Protein AF-A0A453ISZ8-F1 (afdb_monomer)

Structure (mmCIF, N/CA/C/O backbone):
data_AF-A0A453ISZ8-F1
#
_entry.id   AF-A0A453ISZ8-F1
#
loop_
_atom_site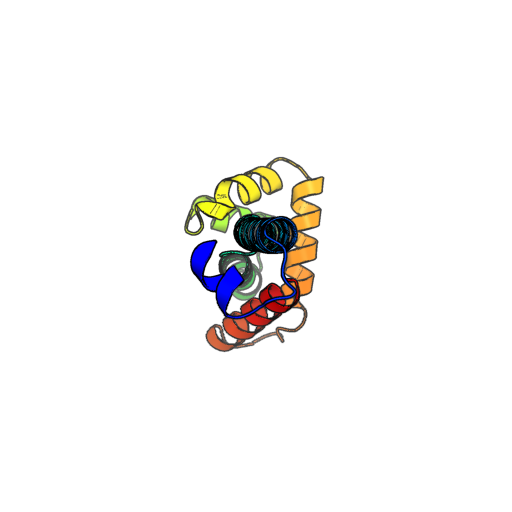.group_PDB
_atom_site.id
_atom_site.type_symbol
_atom_site.label_atom_id
_atom_site.label_alt_id
_atom_site.label_comp_id
_atom_site.label_asym_id
_atom_site.label_entity_id
_atom_site.label_seq_id
_atom_site.pdbx_PDB_ins_code
_atom_site.Cartn_x
_atom_site.Cartn_y
_atom_site.Cartn_z
_atom_site.occupancy
_atom_site.B_iso_or_equiv
_atom_site.auth_seq_id
_atom_site.auth_comp_id
_atom_site.auth_asym_id
_atom_site.auth_atom_id
_atom_site.pdbx_PDB_model_num
ATOM 1 N N . ALA A 1 1 ? 15.563 -14.434 -30.014 1.00 52.31 1 ALA A N 1
ATOM 2 C CA . ALA A 1 1 ? 14.879 -13.132 -30.182 1.00 52.31 1 ALA A CA 1
ATOM 3 C C . ALA A 1 1 ? 15.297 -12.406 -31.469 1.00 52.31 1 ALA A C 1
ATOM 5 O O . ALA A 1 1 ? 14.434 -12.155 -32.295 1.00 52.31 1 ALA A O 1
ATOM 6 N N . ILE A 1 2 ? 16.594 -12.145 -31.699 1.00 52.44 2 ILE A N 1
ATOM 7 C CA . ILE A 1 2 ? 17.098 -11.321 -32.827 1.00 52.44 2 ILE A CA 1
ATOM 8 C C . ILE A 1 2 ? 16.674 -11.840 -34.220 1.00 52.44 2 ILE A C 1
ATOM 10 O O . ILE A 1 2 ? 16.312 -11.054 -35.087 1.00 52.44 2 ILE A O 1
ATOM 14 N N . LYS A 1 3 ? 16.648 -13.164 -34.417 1.00 52.56 3 LYS A N 1
ATOM 15 C CA . LYS A 1 3 ? 16.380 -13.795 -35.723 1.00 52.56 3 LYS A CA 1
ATOM 16 C C . LYS A 1 3 ? 14.928 -13.665 -36.221 1.00 52.56 3 LYS A C 1
ATOM 18 O O . LYS A 1 3 ? 14.707 -13.747 -37.418 1.00 52.56 3 LYS A O 1
ATOM 23 N N . LEU A 1 4 ? 13.953 -13.473 -35.322 1.00 53.03 4 LEU A N 1
ATOM 24 C CA . LEU A 1 4 ? 12.538 -13.308 -35.697 1.00 53.03 4 LEU A CA 1
ATOM 25 C C . LEU A 1 4 ? 12.234 -11.871 -36.131 1.00 53.03 4 LEU A C 1
ATOM 27 O O . LEU A 1 4 ? 11.500 -11.668 -37.089 1.00 53.03 4 LEU A O 1
ATOM 31 N N . ALA A 1 5 ? 12.838 -10.879 -35.467 1.00 52.41 5 ALA A N 1
ATOM 32 C CA . ALA A 1 5 ? 12.627 -9.468 -35.786 1.00 52.41 5 ALA A CA 1
ATOM 33 C C . ALA A 1 5 ? 13.160 -9.093 -37.182 1.00 52.41 5 ALA A C 1
ATOM 35 O O . ALA A 1 5 ? 12.533 -8.301 -37.880 1.00 52.41 5 ALA A O 1
ATOM 36 N N . SER A 1 6 ? 14.270 -9.704 -37.619 1.00 52.06 6 SER A N 1
ATOM 37 C CA . SER A 1 6 ? 14.890 -9.408 -38.918 1.00 52.06 6 SER A CA 1
ATOM 38 C C . SER A 1 6 ? 14.106 -9.931 -40.126 1.00 52.06 6 SER A C 1
ATOM 40 O O . SER A 1 6 ? 14.295 -9.427 -41.228 1.00 52.06 6 SER A O 1
ATOM 42 N N . THR A 1 7 ? 13.252 -10.947 -39.953 1.00 57.94 7 THR A N 1
ATOM 43 C CA . THR A 1 7 ? 12.484 -11.554 -41.057 1.00 57.94 7 THR A CA 1
ATOM 44 C C . THR A 1 7 ? 11.099 -10.940 -41.247 1.00 57.94 7 THR A C 1
ATOM 46 O O . THR A 1 7 ? 10.598 -10.935 -42.365 1.00 57.94 7 THR A O 1
ATOM 49 N N . THR A 1 8 ? 10.475 -10.415 -40.188 1.00 60.06 8 THR A N 1
ATOM 50 C CA . THR A 1 8 ? 9.112 -9.847 -40.242 1.00 60.06 8 THR A CA 1
ATOM 51 C C . THR A 1 8 ? 9.076 -8.322 -40.267 1.00 60.06 8 THR A C 1
ATOM 53 O O . THR A 1 8 ? 8.113 -7.755 -40.775 1.00 60.06 8 THR A O 1
ATOM 56 N N . PHE A 1 9 ? 10.117 -7.641 -39.781 1.00 62.09 9 PHE A N 1
ATOM 57 C CA . PHE A 1 9 ? 10.167 -6.180 -39.730 1.00 62.09 9 PHE A CA 1
ATOM 58 C C . PHE A 1 9 ? 11.442 -5.660 -40.395 1.00 62.09 9 PHE A C 1
ATOM 60 O O . PHE A 1 9 ? 12.396 -5.271 -39.729 1.00 62.09 9 PHE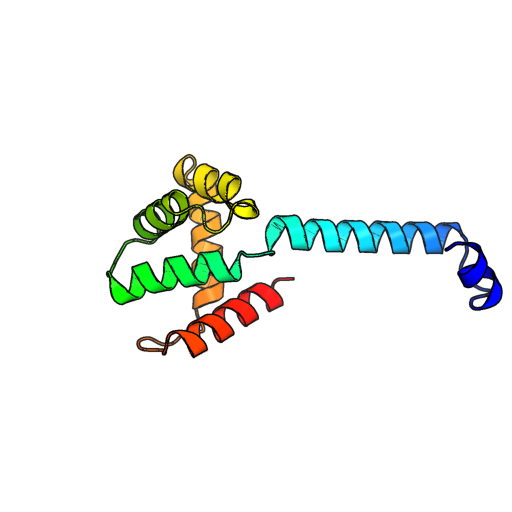 A O 1
ATOM 67 N N . GLN A 1 10 ? 11.441 -5.596 -41.730 1.00 65.12 10 GLN A N 1
ATOM 68 C CA . GLN A 1 10 ? 12.593 -5.159 -42.540 1.00 65.12 10 GLN A CA 1
ATOM 69 C C . GLN A 1 10 ? 13.118 -3.744 -42.203 1.00 65.12 10 GLN A C 1
ATOM 71 O O . GLN A 1 10 ? 14.220 -3.392 -42.611 1.00 65.12 10 GLN A O 1
ATOM 76 N N . LYS A 1 11 ? 12.356 -2.933 -41.451 1.00 71.56 11 LYS A N 1
ATOM 77 C CA . LYS A 1 11 ? 12.744 -1.583 -40.999 1.00 71.56 11 LYS A CA 1
ATOM 78 C C . LYS A 1 11 ? 13.235 -1.507 -39.547 1.00 71.56 11 LYS A C 1
ATOM 80 O O . LYS A 1 11 ? 13.692 -0.445 -39.136 1.00 71.56 11 LYS A O 1
ATOM 85 N N . ILE A 1 12 ? 13.134 -2.579 -38.755 1.00 75.62 12 ILE A N 1
ATOM 86 C CA . ILE A 1 12 ? 13.594 -2.566 -37.359 1.00 75.62 12 ILE A CA 1
ATOM 87 C C . ILE A 1 12 ? 15.052 -3.011 -37.326 1.00 75.62 12 ILE A C 1
ATOM 89 O O . ILE A 1 12 ? 15.379 -4.172 -37.566 1.00 75.62 12 ILE A O 1
ATOM 93 N N . THR A 1 13 ? 15.941 -2.074 -37.010 1.00 82.94 13 THR A N 1
ATOM 94 C CA . THR A 1 13 ? 17.354 -2.382 -36.796 1.00 82.94 13 THR A CA 1
ATOM 95 C C . THR A 1 13 ? 17.537 -3.191 -35.511 1.00 82.94 13 THR A C 1
ATOM 97 O O . THR A 1 13 ? 16.752 -3.092 -34.564 1.00 82.94 13 THR A O 1
ATOM 100 N N . ALA A 1 14 ? 18.622 -3.965 -35.432 1.00 82.62 14 ALA A N 1
ATOM 101 C CA . ALA A 1 14 ? 18.977 -4.681 -34.206 1.00 82.62 14 ALA A CA 1
ATOM 102 C C . ALA A 1 14 ? 19.139 -3.732 -33.000 1.00 82.62 14 ALA A C 1
ATOM 104 O O . ALA A 1 14 ? 18.771 -4.092 -31.884 1.00 82.62 14 ALA A O 1
ATOM 105 N N . SER A 1 15 ? 19.632 -2.507 -33.229 1.00 86.38 15 SER A N 1
ATOM 106 C CA . SER A 1 15 ? 19.722 -1.467 -32.200 1.00 86.38 15 SER A CA 1
ATOM 107 C C . SER A 1 15 ? 18.345 -1.023 -31.707 1.00 86.38 15 SER A C 1
ATOM 109 O O . SER A 1 15 ? 18.129 -0.959 -30.501 1.00 86.38 15 S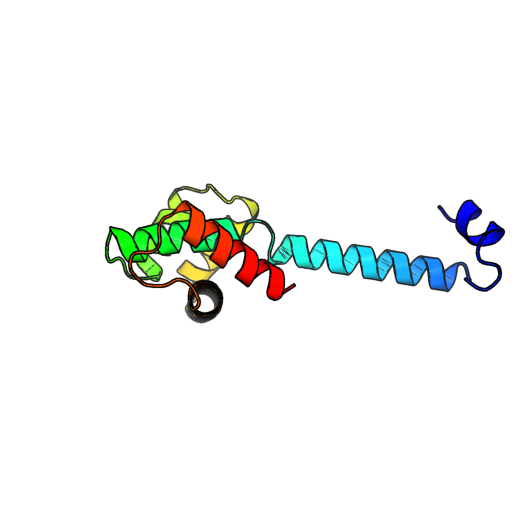ER A O 1
ATOM 111 N N . LEU A 1 16 ? 17.390 -0.787 -32.610 1.00 86.81 16 LEU A N 1
ATOM 112 C CA . LEU A 1 16 ? 16.032 -0.393 -32.239 1.00 86.81 16 LEU A CA 1
ATOM 113 C C . LEU A 1 16 ? 15.325 -1.505 -31.449 1.00 86.81 16 LEU A C 1
ATOM 115 O O . LEU A 1 16 ? 14.689 -1.235 -30.433 1.00 86.81 16 LEU A O 1
ATOM 119 N N . ALA A 1 17 ? 15.508 -2.764 -31.859 1.00 86.81 17 ALA A N 1
ATOM 120 C CA . ALA A 1 17 ? 15.004 -3.916 -31.113 1.00 86.81 17 ALA A CA 1
ATOM 121 C C . ALA A 1 17 ? 15.629 -4.025 -29.707 1.00 86.81 17 ALA A C 1
ATOM 123 O O . ALA A 1 17 ? 14.933 -4.354 -28.746 1.00 86.81 17 ALA A O 1
ATOM 124 N N . TYR A 1 18 ? 16.928 -3.734 -29.572 1.00 88.38 18 TYR A N 1
ATOM 125 C CA . TYR A 1 18 ? 17.620 -3.720 -28.282 1.00 88.38 18 TYR A CA 1
ATOM 126 C C . TYR A 1 18 ? 17.079 -2.630 -27.348 1.00 88.38 18 TYR A C 1
ATOM 128 O O . TYR A 1 18 ? 16.759 -2.929 -26.197 1.00 88.38 18 TYR A O 1
ATOM 136 N N . TYR A 1 19 ? 16.933 -1.393 -27.836 1.00 90.69 19 TYR A N 1
ATOM 137 C CA . TYR A 1 19 ? 16.405 -0.291 -27.027 1.00 90.69 19 TYR A CA 1
ATOM 138 C C . TYR A 1 19 ? 14.964 -0.545 -26.591 1.00 90.69 19 TYR A C 1
ATOM 140 O O . TYR A 1 19 ? 14.681 -0.446 -25.400 1.00 90.69 19 TYR A O 1
ATOM 148 N N . GLY A 1 20 ? 14.092 -0.997 -27.499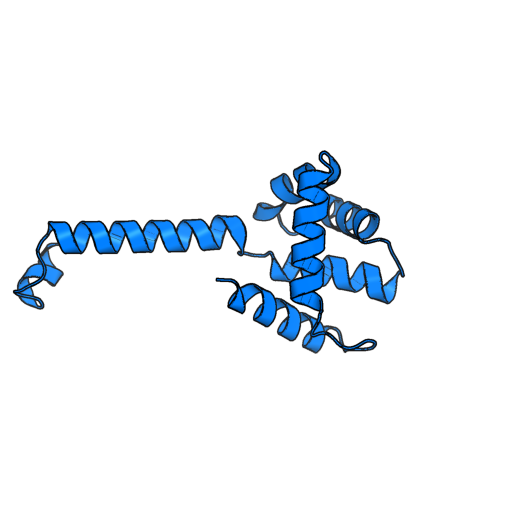 1.00 89.75 20 GLY A N 1
ATOM 149 C CA . GLY A 1 20 ? 12.709 -1.331 -27.142 1.00 89.75 20 GLY A CA 1
ATOM 150 C C . GLY A 1 20 ? 12.616 -2.435 -26.081 1.00 89.75 20 GLY A C 1
ATOM 151 O O . GLY A 1 20 ? 11.811 -2.350 -25.154 1.00 89.75 20 GLY A O 1
ATOM 152 N N . TYR A 1 21 ? 13.482 -3.454 -26.152 1.00 89.81 21 TYR A N 1
ATOM 153 C CA . TYR A 1 21 ? 13.566 -4.474 -25.103 1.00 89.81 21 TYR A CA 1
ATOM 154 C C . TYR A 1 21 ? 14.045 -3.896 -23.765 1.00 89.81 21 TYR A C 1
ATOM 156 O O . TYR A 1 21 ? 13.486 -4.223 -22.716 1.00 89.81 21 TYR A O 1
ATOM 164 N N . PHE A 1 22 ? 15.075 -3.048 -23.784 1.00 92.62 22 PHE A N 1
ATOM 165 C CA . PHE A 1 22 ? 15.620 -2.445 -22.572 1.00 92.62 22 PHE A CA 1
ATOM 166 C C . PHE A 1 22 ? 14.601 -1.528 -21.887 1.00 92.62 22 PHE A C 1
ATOM 168 O O . PHE A 1 22 ? 14.389 -1.656 -20.683 1.00 92.62 22 PHE A O 1
ATOM 175 N N . GLU A 1 23 ? 13.925 -0.666 -22.643 1.00 92.44 23 GLU A N 1
ATOM 176 C CA . GLU A 1 23 ? 12.871 0.218 -22.135 1.00 92.44 23 GLU A CA 1
ATOM 177 C C . GLU A 1 23 ? 11.713 -0.576 -21.530 1.00 92.44 23 GLU A C 1
ATOM 179 O O . GLU A 1 23 ? 11.305 -0.305 -20.400 1.00 92.44 23 GLU A O 1
ATOM 184 N N . CYS A 1 24 ? 11.253 -1.624 -22.219 1.00 89.88 24 CYS A N 1
ATOM 185 C CA . CYS A 1 24 ? 10.218 -2.520 -21.704 1.00 89.88 24 CYS A CA 1
ATOM 186 C C . CYS A 1 24 ? 10.649 -3.178 -20.384 1.00 89.88 24 CYS A C 1
ATOM 188 O O . CYS A 1 24 ? 9.924 -3.135 -19.388 1.00 89.88 24 CYS A O 1
ATOM 190 N N . LYS A 1 25 ? 11.874 -3.713 -20.324 1.00 92.00 25 LYS A N 1
ATOM 191 C CA . LYS A 1 25 ? 12.423 -4.312 -19.102 1.00 92.00 25 LYS A CA 1
ATOM 192 C C . LYS A 1 25 ? 12.497 -3.302 -17.951 1.00 92.00 25 LYS A C 1
ATOM 194 O O . LYS A 1 25 ? 12.176 -3.658 -16.817 1.00 92.00 25 LYS A O 1
ATOM 199 N N . GLN A 1 26 ? 12.921 -2.070 -18.227 1.00 90.31 26 GLN A N 1
ATOM 200 C CA . GLN A 1 26 ? 13.021 -1.007 -17.224 1.00 90.31 26 GLN A CA 1
ATOM 201 C C . GLN A 1 26 ? 11.643 -0.573 -16.718 1.00 90.31 26 GLN A C 1
ATOM 203 O O . GLN A 1 26 ? 11.474 -0.437 -15.509 1.00 90.31 26 GLN A O 1
ATOM 208 N N . SER A 1 27 ? 10.656 -0.433 -17.606 1.00 87.56 27 SER A N 1
ATOM 209 C CA . SER A 1 27 ? 9.261 -0.152 -17.239 1.00 87.56 27 SER A CA 1
ATOM 210 C C . SER A 1 27 ? 8.695 -1.251 -16.335 1.00 87.56 27 SER A C 1
ATOM 212 O O . SER A 1 27 ? 8.283 -0.971 -15.213 1.00 87.56 27 SER A O 1
ATOM 214 N N . MET A 1 28 ? 8.816 -2.523 -16.724 1.00 88.50 28 MET A N 1
ATOM 215 C CA . MET A 1 28 ? 8.356 -3.641 -15.889 1.00 88.50 28 MET A CA 1
ATOM 216 C C . MET A 1 28 ? 9.063 -3.691 -14.523 1.00 88.50 28 MET A C 1
ATOM 218 O O . MET A 1 28 ? 8.458 -4.028 -13.500 1.00 88.50 28 MET A O 1
ATOM 222 N N . ALA A 1 29 ? 10.364 -3.383 -14.487 1.00 88.19 29 ALA A N 1
ATOM 223 C CA . ALA A 1 29 ? 11.125 -3.322 -13.244 1.00 88.19 29 ALA A CA 1
ATOM 224 C C . ALA A 1 29 ? 10.668 -2.158 -12.354 1.00 88.19 29 ALA A C 1
ATOM 226 O O . ALA A 1 29 ? 10.583 -2.333 -11.135 1.00 88.19 29 ALA A O 1
ATOM 227 N N . TYR A 1 30 ? 10.350 -1.006 -12.943 1.00 85.88 30 TYR A N 1
ATOM 228 C CA . TYR A 1 30 ? 9.792 0.146 -12.244 1.00 85.88 30 TYR A CA 1
ATOM 229 C C . TYR A 1 30 ? 8.442 -0.207 -11.612 1.00 85.88 30 TYR A C 1
ATOM 231 O O . TYR A 1 30 ? 8.288 -0.061 -10.397 1.00 85.88 30 TYR A O 1
ATOM 239 N N . ASP A 1 31 ? 7.527 -0.804 -12.375 1.00 85.44 31 ASP A N 1
ATOM 240 C CA . ASP A 1 31 ? 6.191 -1.181 -11.895 1.00 85.44 31 ASP A CA 1
ATOM 241 C C . ASP A 1 31 ? 6.266 -2.176 -10.744 1.00 85.44 31 ASP A C 1
ATOM 243 O O . ASP A 1 31 ? 5.627 -2.029 -9.693 1.00 85.44 31 ASP A O 1
ATOM 247 N N . ARG A 1 32 ? 7.134 -3.179 -10.899 1.00 85.44 32 ARG A N 1
ATOM 248 C CA . ARG A 1 32 ? 7.416 -4.142 -9.839 1.00 85.44 32 ARG A CA 1
ATOM 249 C C . ARG A 1 32 ? 8.018 -3.466 -8.611 1.00 85.44 32 ARG A C 1
ATOM 251 O O . ARG A 1 32 ? 7.723 -3.880 -7.492 1.00 85.44 32 ARG A O 1
ATOM 258 N N . THR A 1 33 ? 8.879 -2.472 -8.787 1.00 84.94 33 THR A N 1
ATOM 259 C CA . THR A 1 33 ? 9.571 -1.805 -7.677 1.00 84.94 33 THR A CA 1
ATOM 260 C C . THR A 1 33 ? 8.652 -0.864 -6.917 1.00 84.94 33 THR A C 1
ATOM 262 O O . THR A 1 33 ? 8.781 -0.789 -5.698 1.00 84.94 33 THR A O 1
ATOM 265 N N . TRP A 1 34 ? 7.703 -0.205 -7.577 1.00 81.81 34 TRP A N 1
ATOM 266 C CA . TRP A 1 34 ? 6.899 0.844 -6.946 1.00 81.81 34 TRP A CA 1
ATOM 267 C C . TRP A 1 34 ? 5.458 0.437 -6.644 1.00 81.81 34 TRP A C 1
ATOM 269 O O . TRP A 1 34 ? 4.958 0.801 -5.580 1.00 81.81 34 TRP A O 1
ATOM 279 N N . TYR A 1 35 ? 4.823 -0.360 -7.506 1.00 86.00 35 TYR A N 1
ATOM 280 C CA . TYR A 1 35 ? 3.368 -0.555 -7.481 1.00 86.00 35 TYR A CA 1
ATOM 281 C C . TYR A 1 35 ? 2.915 -1.970 -7.142 1.00 86.00 35 TYR A C 1
ATOM 283 O O . TYR A 1 35 ? 1.839 -2.136 -6.572 1.00 86.00 35 TYR A O 1
ATOM 291 N N . LYS A 1 36 ? 3.722 -2.998 -7.432 1.00 91.06 36 LYS A N 1
ATOM 292 C CA . LYS A 1 36 ? 3.354 -4.385 -7.095 1.00 91.06 36 LYS A CA 1
ATOM 293 C C . LYS A 1 36 ? 2.995 -4.515 -5.608 1.00 91.06 36 LYS A C 1
ATOM 295 O O . LYS A 1 36 ? 3.812 -4.139 -4.779 1.00 91.06 36 LYS A O 1
ATOM 300 N N . ASP A 1 37 ? 1.833 -5.067 -5.276 1.00 94.19 37 ASP A N 1
ATOM 301 C CA . ASP A 1 37 ? 1.316 -5.259 -3.908 1.00 94.19 37 ASP A CA 1
ATOM 302 C C . ASP A 1 37 ? 1.005 -3.960 -3.126 1.00 94.19 37 ASP A C 1
ATOM 304 O O . ASP A 1 37 ? 0.680 -4.010 -1.937 1.00 94.19 37 ASP A O 1
ATOM 308 N N . LEU A 1 38 ? 1.116 -2.783 -3.755 1.00 94.12 38 LEU A N 1
ATOM 309 C CA . LEU A 1 38 ? 0.823 -1.500 -3.104 1.00 94.12 38 LEU A CA 1
ATOM 310 C C . LEU A 1 38 ? -0.681 -1.320 -2.847 1.00 94.12 38 LEU A C 1
ATOM 312 O O . LEU A 1 38 ? -1.074 -0.754 -1.831 1.00 94.12 38 LEU A O 1
ATOM 316 N N . ASP A 1 39 ? -1.517 -1.851 -3.735 1.00 95.56 39 ASP A N 1
ATOM 317 C CA . ASP A 1 39 ? -2.967 -1.950 -3.567 1.00 95.56 39 ASP A CA 1
ATOM 318 C C . ASP A 1 39 ? -3.343 -2.741 -2.310 1.00 95.56 39 ASP A C 1
ATOM 320 O O . ASP A 1 39 ? -4.166 -2.286 -1.516 1.00 95.56 39 ASP A O 1
ATOM 324 N N . GLY A 1 40 ? -2.677 -3.875 -2.078 1.00 96.50 40 GLY A N 1
ATOM 325 C CA . GLY A 1 40 ? -2.839 -4.676 -0.869 1.00 96.50 40 GLY A CA 1
ATOM 326 C C . GLY A 1 40 ? -2.435 -3.920 0.398 1.00 96.50 40 GLY A C 1
ATOM 327 O O . GLY A 1 40 ? -3.176 -3.939 1.382 1.00 96.50 40 GLY A O 1
ATOM 328 N N . VAL A 1 41 ? -1.301 -3.209 0.368 1.00 97.06 41 VAL A N 1
ATOM 329 C CA . VAL A 1 41 ? -0.862 -2.357 1.489 1.00 97.06 41 VAL A CA 1
ATOM 330 C C . VAL A 1 41 ? -1.911 -1.290 1.795 1.00 97.06 41 VAL A C 1
ATOM 332 O O . VAL A 1 41 ? -2.324 -1.151 2.945 1.00 97.06 41 VAL A O 1
ATOM 335 N N . HIS A 1 42 ? -2.364 -0.549 0.783 1.00 97.06 42 HIS A N 1
ATOM 336 C CA . HIS A 1 42 ? -3.354 0.508 0.974 1.00 97.06 42 HIS A CA 1
ATOM 337 C C . HIS A 1 42 ? -4.695 -0.035 1.463 1.00 97.06 42 HIS A C 1
ATOM 339 O O . HIS A 1 42 ? -5.300 0.584 2.331 1.00 97.06 42 HIS A O 1
ATOM 345 N N . PHE A 1 43 ? -5.131 -1.197 0.979 1.00 97.56 43 PHE A N 1
ATOM 346 C CA . PHE A 1 43 ? -6.352 -1.846 1.451 1.00 97.56 43 PHE A CA 1
ATOM 347 C C . PHE A 1 43 ? -6.270 -2.255 2.931 1.00 97.56 43 PHE A C 1
ATOM 349 O O . PHE A 1 43 ? -7.205 -2.017 3.694 1.00 97.56 43 PHE A O 1
ATOM 356 N N . GLU A 1 44 ? -5.148 -2.828 3.366 1.00 97.62 44 GLU A N 1
ATOM 357 C CA . GLU A 1 44 ? -4.939 -3.221 4.767 1.00 97.62 44 GLU A CA 1
ATOM 358 C C . GLU A 1 44 ? -4.842 -2.012 5.709 1.00 97.62 44 GLU A C 1
ATOM 360 O O . GLU A 1 44 ? -5.340 -2.063 6.839 1.00 97.62 44 GLU A O 1
ATOM 365 N N . ILE A 1 45 ? -4.227 -0.915 5.254 1.00 97.69 45 ILE A N 1
ATOM 366 C CA . ILE A 1 45 ? -4.233 0.358 5.985 1.00 97.69 45 ILE A CA 1
ATOM 367 C C . ILE A 1 45 ? -5.660 0.903 6.051 1.00 97.69 45 ILE A C 1
ATOM 369 O O . ILE A 1 45 ? -6.127 1.238 7.136 1.00 97.69 45 ILE A O 1
ATOM 373 N N . TRP A 1 46 ? -6.371 0.928 4.921 1.00 97.44 46 TRP A N 1
ATOM 374 C CA . TRP A 1 46 ? -7.744 1.421 4.833 1.00 97.44 46 TRP A CA 1
ATOM 375 C C . TRP A 1 46 ? -8.667 0.691 5.807 1.00 97.44 46 TRP A C 1
ATOM 377 O O . TRP A 1 46 ? -9.324 1.356 6.597 1.00 97.44 46 TRP A O 1
ATOM 387 N N . CYS A 1 47 ? -8.623 -0.647 5.863 1.00 96.06 47 CYS A N 1
ATOM 388 C CA . CYS A 1 47 ? -9.424 -1.422 6.818 1.00 96.06 47 CYS A CA 1
ATOM 389 C C . CYS A 1 47 ? -9.178 -0.979 8.269 1.00 96.06 47 CYS A C 1
ATOM 391 O O . CYS A 1 47 ? -10.114 -0.830 9.044 1.00 96.06 47 CYS A O 1
ATOM 393 N N . ARG A 1 48 ? -7.924 -0.730 8.657 1.00 96.25 48 ARG A N 1
ATOM 394 C CA . ARG A 1 48 ? -7.591 -0.289 10.024 1.00 96.25 48 ARG A CA 1
ATOM 395 C C . ARG A 1 48 ? -8.051 1.131 10.303 1.00 96.25 48 ARG A C 1
ATOM 397 O O . ARG A 1 48 ? -8.587 1.392 11.376 1.00 96.25 48 ARG A O 1
ATOM 404 N N . VAL A 1 49 ? -7.864 2.028 9.342 1.00 95.44 49 VAL A N 1
ATOM 405 C CA . VAL A 1 49 ? -8.314 3.417 9.456 1.00 95.44 49 VAL A CA 1
ATOM 406 C C . VAL A 1 49 ? -9.839 3.465 9.577 1.00 95.44 49 VAL A C 1
ATOM 408 O O . VAL A 1 49 ? -10.349 4.154 10.452 1.00 95.44 49 VAL A O 1
ATOM 411 N N . THR A 1 50 ? -10.582 2.697 8.776 1.00 92.94 50 THR A N 1
ATOM 412 C CA . THR A 1 50 ? -12.052 2.752 8.773 1.00 92.94 50 THR A CA 1
ATOM 413 C C . THR A 1 50 ? -12.707 1.940 9.883 1.00 92.94 50 THR A C 1
ATOM 415 O O . THR A 1 50 ? -13.698 2.387 10.450 1.00 92.94 50 THR A O 1
ATOM 418 N N . GLU A 1 51 ? -12.196 0.748 10.199 1.00 90.75 51 GLU A N 1
ATOM 419 C CA . GLU A 1 51 ? -12.837 -0.151 11.173 1.00 90.75 51 GLU A CA 1
ATOM 420 C C . GLU A 1 51 ? -12.382 0.116 12.603 1.00 90.75 51 GLU A C 1
ATOM 422 O O . GLU A 1 51 ? -13.170 -0.012 13.537 1.00 90.75 51 GLU A O 1
ATOM 427 N N . LYS A 1 52 ? -11.108 0.478 12.784 1.00 90.44 52 LYS A N 1
ATOM 428 C CA . LYS A 1 52 ? -10.513 0.701 14.107 1.00 90.44 52 LYS A CA 1
ATOM 429 C C . LYS A 1 52 ? -10.301 2.182 14.427 1.00 90.44 52 LYS A C 1
ATOM 431 O O . LYS A 1 52 ? -9.773 2.474 15.494 1.00 90.44 52 LYS A O 1
ATOM 436 N N . GLN A 1 53 ? -10.673 3.097 13.521 1.00 90.25 53 GLN A N 1
ATOM 437 C CA . GLN A 1 53 ? -10.463 4.548 13.670 1.00 90.25 53 GLN A CA 1
ATOM 438 C C . GLN A 1 53 ? -8.998 4.902 13.987 1.00 90.25 53 GLN A 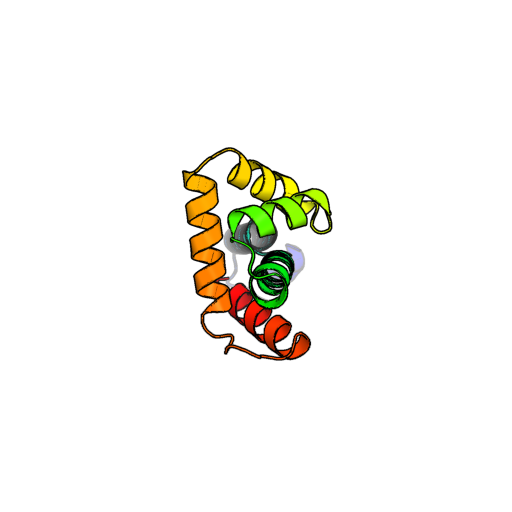C 1
ATOM 440 O O . GLN A 1 53 ? -8.705 5.805 14.769 1.00 90.25 53 GLN A O 1
ATOM 445 N N . MET A 1 54 ? -8.059 4.146 13.411 1.00 95.69 54 MET A N 1
ATOM 446 C CA . MET A 1 54 ? -6.627 4.355 13.624 1.00 95.69 54 MET A CA 1
ATOM 447 C C . MET A 1 54 ? -6.106 5.536 12.813 1.00 95.69 54 MET A C 1
ATOM 449 O O . MET A 1 54 ? -6.564 5.792 11.697 1.00 95.69 54 MET A O 1
ATOM 453 N N . SER A 1 55 ? -5.064 6.189 13.331 1.00 96.69 55 SER A N 1
ATOM 454 C CA . SER A 1 55 ? -4.245 7.074 12.508 1.00 96.69 55 SER A CA 1
ATOM 455 C C . SER A 1 55 ? -3.582 6.278 11.375 1.00 96.69 55 SER A C 1
ATOM 457 O O . SER A 1 55 ? -3.327 5.074 11.504 1.00 96.69 55 SER A O 1
ATOM 459 N N . PHE A 1 56 ? -3.253 6.947 10.266 1.0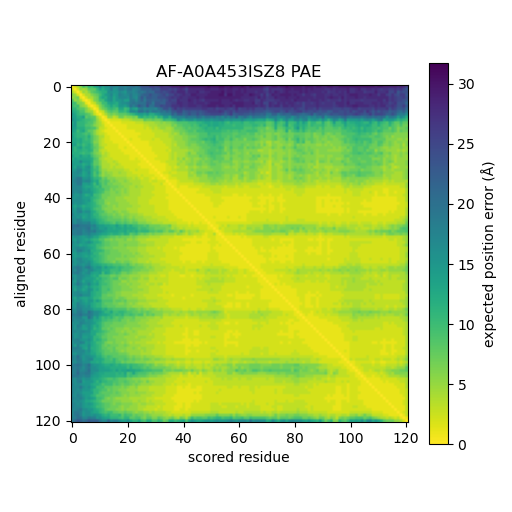0 96.88 56 PHE A N 1
ATOM 460 C CA . PHE A 1 56 ? -2.512 6.321 9.168 1.00 96.88 56 PHE A CA 1
ATOM 461 C C . PHE A 1 56 ? -1.203 5.686 9.660 1.00 96.88 56 PHE A C 1
ATOM 463 O O . PHE A 1 56 ? -0.879 4.555 9.296 1.00 96.88 56 PHE A O 1
ATOM 470 N N . ARG A 1 57 ? -0.479 6.389 10.539 1.00 97.00 57 ARG A N 1
ATOM 471 C CA . ARG A 1 57 ? 0.797 5.934 11.102 1.00 97.00 57 ARG A CA 1
ATOM 472 C C . ARG A 1 57 ? 0.651 4.652 11.919 1.00 97.00 57 ARG A C 1
ATOM 474 O O . ARG A 1 57 ? 1.457 3.737 11.745 1.00 97.00 57 ARG A O 1
ATOM 481 N N . ASP A 1 58 ? -0.365 4.562 12.774 1.00 97.88 58 ASP A N 1
ATOM 482 C CA . ASP A 1 58 ? -0.598 3.368 13.597 1.00 97.88 58 ASP A CA 1
ATOM 483 C C . ASP A 1 58 ? -1.044 2.182 12.738 1.00 97.88 58 ASP A C 1
ATOM 485 O O . ASP A 1 58 ? -0.535 1.067 12.888 1.00 97.88 58 ASP A O 1
ATOM 489 N N . ALA A 1 59 ? -1.925 2.435 11.765 1.00 97.81 59 ALA A N 1
ATOM 490 C CA . ALA A 1 59 ? -2.346 1.433 10.795 1.00 97.81 59 ALA A CA 1
ATOM 491 C C . ALA A 1 59 ? -1.153 0.895 9.986 1.00 97.81 59 ALA A C 1
ATOM 493 O O . ALA A 1 59 ? -0.997 -0.320 9.842 1.00 97.81 59 ALA A O 1
ATOM 494 N N . LEU A 1 60 ? -0.272 1.780 9.511 1.00 97.75 60 LEU A N 1
ATOM 495 C CA . LEU A 1 60 ? 0.961 1.414 8.817 1.00 97.75 60 LEU A CA 1
ATOM 496 C C . LEU A 1 60 ? 1.878 0.568 9.707 1.00 97.75 60 LEU A C 1
ATOM 498 O O . LEU A 1 60 ? 2.437 -0.422 9.235 1.00 97.75 60 LEU A O 1
ATOM 502 N N . ALA A 1 61 ? 2.023 0.924 10.986 1.00 97.50 61 ALA A N 1
ATOM 503 C CA . ALA A 1 61 ? 2.836 0.169 11.934 1.00 97.50 61 ALA A CA 1
ATOM 504 C C . ALA A 1 61 ? 2.301 -1.257 12.144 1.00 97.50 61 ALA A C 1
ATOM 506 O O . ALA A 1 61 ? 3.090 -2.205 12.163 1.00 97.50 61 ALA A O 1
ATOM 507 N N . GLU A 1 62 ? 0.982 -1.444 12.249 1.00 97.62 62 GLU A N 1
ATOM 508 C CA . GLU A 1 62 ? 0.380 -2.783 12.303 1.00 97.62 62 GLU A CA 1
ATOM 509 C C . GLU A 1 62 ? 0.617 -3.573 11.010 1.00 97.62 62 GLU A C 1
ATOM 511 O O . GLU A 1 62 ? 1.038 -4.730 11.065 1.00 97.62 62 GLU A O 1
ATOM 516 N N . VAL A 1 63 ? 0.390 -2.961 9.845 1.00 97.00 63 VAL A N 1
ATOM 517 C CA . VAL A 1 63 ? 0.604 -3.617 8.543 1.00 97.00 63 VAL A CA 1
ATOM 518 C C . VAL A 1 63 ? 2.068 -4.023 8.363 1.00 97.00 63 VAL A C 1
ATOM 520 O O . VAL A 1 63 ? 2.350 -5.130 7.903 1.00 97.00 63 VAL A O 1
ATOM 523 N N . CYS 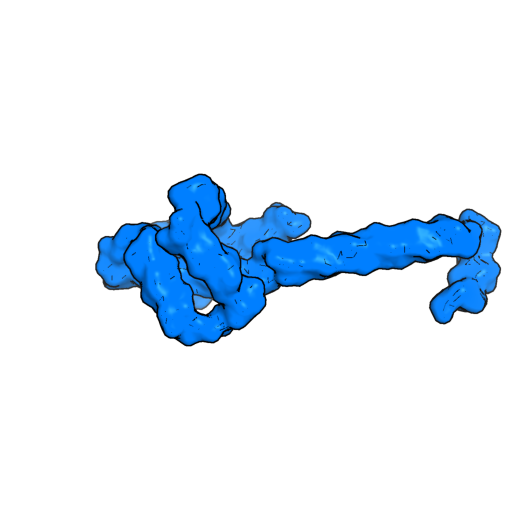A 1 64 ? 2.999 -3.169 8.789 1.00 96.44 64 CYS A N 1
ATOM 524 C CA . CYS A 1 64 ? 4.432 -3.448 8.775 1.00 96.44 64 CYS A CA 1
ATOM 525 C C . CYS A 1 64 ? 4.798 -4.635 9.681 1.00 96.44 64 CYS A C 1
ATOM 527 O O . CYS A 1 64 ? 5.645 -5.447 9.312 1.00 96.44 64 CYS A O 1
ATOM 529 N N . LYS A 1 65 ? 4.154 -4.777 10.848 1.00 96.25 65 LYS A N 1
ATOM 530 C CA . LYS A 1 65 ? 4.366 -5.920 11.757 1.00 96.25 65 LYS A CA 1
ATOM 531 C C . LYS A 1 65 ? 3.823 -7.231 11.190 1.00 96.25 65 LYS A C 1
ATOM 533 O O . LYS A 1 65 ? 4.418 -8.277 11.423 1.00 96.25 65 LYS A O 1
ATOM 538 N N . LEU A 1 66 ? 2.720 -7.186 10.440 1.00 94.44 66 LEU A N 1
ATOM 539 C CA . LEU A 1 66 ? 2.144 -8.380 9.816 1.00 94.44 66 LEU A CA 1
ATOM 540 C C . LEU A 1 66 ? 3.022 -8.977 8.711 1.00 94.44 66 LEU A C 1
ATOM 542 O O . LEU A 1 66 ? 2.874 -10.158 8.407 1.00 94.44 66 LEU A O 1
ATOM 546 N N . ASN A 1 67 ? 3.879 -8.168 8.078 1.00 93.19 67 ASN A N 1
ATOM 547 C CA . ASN A 1 67 ? 4.795 -8.595 7.015 1.00 93.19 67 ASN A CA 1
ATOM 548 C C . ASN A 1 67 ? 4.113 -9.406 5.883 1.00 93.19 67 ASN A C 1
ATOM 550 O O . ASN A 1 67 ? 4.711 -10.290 5.272 1.00 93.19 67 ASN A O 1
ATOM 554 N N . ARG A 1 68 ? 2.841 -9.101 5.571 1.00 95.06 68 ARG A N 1
ATOM 555 C CA . ARG A 1 68 ? 2.101 -9.730 4.452 1.00 95.06 68 ARG A CA 1
ATOM 556 C C . ARG A 1 68 ? 2.619 -9.291 3.082 1.00 95.06 68 ARG A C 1
ATOM 558 O O . ARG A 1 68 ? 2.311 -9.931 2.082 1.00 95.06 68 ARG A O 1
ATOM 565 N N . PHE A 1 69 ? 3.419 -8.223 3.043 1.00 94.62 69 PHE A N 1
ATOM 566 C CA . PHE A 1 69 ? 3.960 -7.628 1.824 1.00 94.62 69 PHE A CA 1
ATOM 567 C C . PHE A 1 69 ? 5.496 -7.548 1.872 1.00 94.62 69 PHE A C 1
ATOM 569 O O . PHE A 1 69 ? 6.047 -6.447 1.975 1.00 94.62 69 PHE A O 1
ATOM 576 N N . PRO A 1 70 ? 6.225 -8.678 1.756 1.00 93.31 70 PRO A N 1
ATOM 577 C CA . PRO A 1 70 ? 7.686 -8.690 1.882 1.00 93.31 70 PRO A CA 1
ATOM 578 C C . PRO A 1 70 ? 8.398 -7.743 0.906 1.00 93.31 70 PRO A C 1
ATOM 580 O O . PRO A 1 70 ? 9.382 -7.096 1.257 1.00 93.31 70 PRO A O 1
ATOM 583 N N . LEU A 1 71 ? 7.866 -7.585 -0.313 1.00 92.00 71 LEU A N 1
ATOM 584 C CA . LEU A 1 71 ? 8.399 -6.652 -1.316 1.00 92.00 71 LEU A CA 1
ATOM 585 C C . LEU A 1 71 ? 8.266 -5.177 -0.908 1.00 92.00 71 LEU A C 1
ATOM 587 O O . LEU A 1 71 ? 8.999 -4.324 -1.413 1.00 92.00 71 LEU A O 1
ATOM 591 N N . ARG A 1 72 ? 7.337 -4.860 -0.005 1.00 93.50 72 ARG A N 1
ATOM 592 C CA . ARG A 1 72 ? 7.081 -3.503 0.488 1.00 93.50 72 ARG A CA 1
ATOM 593 C C . ARG A 1 72 ? 7.713 -3.241 1.840 1.00 93.50 72 ARG A C 1
ATOM 595 O O . ARG A 1 72 ? 7.876 -2.076 2.181 1.00 93.50 72 ARG A O 1
ATOM 602 N N . GLN A 1 73 ? 8.135 -4.274 2.559 1.00 94.56 73 GLN A N 1
ATOM 603 C CA . GLN A 1 73 ? 8.580 -4.172 3.945 1.00 94.56 73 GLN A CA 1
ATOM 604 C C . GLN A 1 73 ? 9.634 -3.080 4.166 1.00 94.56 73 GLN A C 1
ATOM 606 O O . GLN A 1 73 ? 9.441 -2.190 4.988 1.00 94.56 73 GLN A O 1
ATOM 611 N N . ARG A 1 74 ? 10.689 -3.049 3.340 1.00 93.00 74 ARG A N 1
ATOM 612 C CA . ARG A 1 74 ? 11.731 -2.008 3.412 1.00 93.00 74 ARG A CA 1
ATOM 613 C C . ARG A 1 74 ? 11.167 -0.589 3.270 1.00 93.00 74 ARG A C 1
ATOM 615 O O . ARG A 1 74 ? 11.669 0.342 3.895 1.00 93.00 74 ARG A O 1
ATOM 622 N N . ARG A 1 75 ? 10.146 -0.414 2.428 1.00 92.88 75 ARG A N 1
ATOM 623 C CA . ARG A 1 75 ? 9.473 0.872 2.215 1.00 92.88 75 ARG A CA 1
ATOM 624 C C . ARG A 1 75 ? 8.614 1.249 3.424 1.00 92.88 75 ARG A C 1
ATOM 626 O O . ARG A 1 75 ? 8.682 2.398 3.844 1.00 92.88 75 ARG A O 1
ATOM 633 N N . LEU A 1 76 ? 7.864 0.300 3.991 1.00 96.00 76 LEU A N 1
ATOM 634 C CA . LEU A 1 76 ? 7.035 0.530 5.184 1.00 96.00 76 LEU A CA 1
ATOM 635 C C . LEU A 1 76 ? 7.904 0.883 6.401 1.00 96.00 76 LEU A C 1
ATOM 637 O O . LEU A 1 76 ? 7.660 1.881 7.072 1.00 96.00 76 LEU A O 1
ATOM 641 N N . GLU A 1 77 ? 8.984 0.136 6.629 1.00 96.31 77 GLU A N 1
ATOM 642 C CA . GLU A 1 77 ? 9.958 0.438 7.684 1.00 96.31 77 GLU A CA 1
ATOM 643 C C . GLU A 1 77 ? 10.653 1.784 7.460 1.00 96.31 77 GLU A C 1
ATOM 645 O O . GLU A 1 77 ? 10.906 2.523 8.410 1.00 96.31 77 GLU A O 1
ATOM 650 N N . GLY A 1 78 ? 10.969 2.110 6.204 1.00 95.75 78 GLY A N 1
ATOM 651 C CA . GLY A 1 78 ? 11.528 3.405 5.827 1.00 95.75 78 GLY A CA 1
ATOM 652 C C . GLY A 1 78 ? 10.586 4.563 6.155 1.00 95.75 78 GLY A C 1
ATOM 653 O O . GLY A 1 78 ? 11.041 5.561 6.707 1.00 95.75 78 GLY A O 1
ATOM 654 N N . ALA A 1 79 ? 9.288 4.405 5.877 1.00 96.44 79 ALA A N 1
ATOM 655 C CA . ALA A 1 79 ? 8.253 5.371 6.237 1.00 96.44 79 ALA A CA 1
ATOM 656 C C . ALA A 1 79 ? 8.163 5.562 7.755 1.00 96.44 79 ALA A C 1
ATOM 658 O O . ALA A 1 79 ? 8.203 6.691 8.226 1.00 96.44 79 ALA A O 1
ATOM 659 N N . LEU A 1 80 ? 8.161 4.479 8.539 1.00 97.19 80 LEU A N 1
ATOM 660 C CA . LEU A 1 80 ? 8.114 4.559 10.007 1.00 97.19 80 LEU A CA 1
ATOM 661 C C . LEU A 1 80 ? 9.342 5.245 10.634 1.00 97.19 80 LEU A C 1
ATOM 663 O O . LEU A 1 80 ? 9.244 5.746 11.754 1.00 97.19 80 LEU A O 1
ATOM 667 N N . LYS A 1 81 ? 10.482 5.263 9.931 1.00 96.81 81 LYS A N 1
ATOM 668 C CA . LYS A 1 81 ? 11.751 5.853 10.393 1.00 96.81 81 LYS A CA 1
ATOM 669 C C . LYS A 1 81 ? 11.984 7.292 9.925 1.00 96.81 81 LYS A C 1
ATOM 671 O O . LYS A 1 81 ? 12.852 7.954 10.486 1.00 96.81 81 LYS A O 1
ATOM 676 N N . ARG A 1 82 ? 11.323 7.747 8.856 1.00 95.38 82 ARG A N 1
ATOM 677 C CA . ARG A 1 82 ? 11.616 9.028 8.192 1.00 95.38 82 ARG A CA 1
ATOM 678 C C . ARG A 1 82 ? 10.328 9.748 7.821 1.00 95.38 82 ARG A C 1
ATOM 680 O O . ARG A 1 82 ? 9.608 9.272 6.944 1.00 95.38 82 ARG A O 1
ATOM 687 N N . ASP A 1 83 ? 10.130 10.938 8.374 1.00 92.75 83 ASP A N 1
ATOM 688 C CA . ASP A 1 83 ? 8.908 11.730 8.174 1.00 92.75 83 ASP A CA 1
ATOM 689 C C . ASP A 1 83 ? 8.627 12.006 6.692 1.00 92.75 83 ASP A C 1
ATOM 691 O O . ASP A 1 83 ? 7.551 11.687 6.203 1.00 92.75 83 ASP A O 1
ATOM 695 N N . TYR A 1 84 ? 9.637 12.406 5.912 1.00 93.44 84 TYR A N 1
ATOM 696 C CA . TYR A 1 84 ? 9.478 12.590 4.461 1.00 93.44 84 TYR A CA 1
ATOM 697 C C . TYR A 1 84 ? 8.955 11.333 3.729 1.00 93.44 84 TYR A C 1
ATOM 699 O O . TYR A 1 84 ? 8.193 11.411 2.766 1.00 93.44 84 TYR A O 1
ATOM 707 N N . THR A 1 85 ? 9.377 10.138 4.161 1.00 93.44 85 THR A N 1
ATOM 708 C CA . THR A 1 85 ? 8.916 8.881 3.544 1.00 93.44 85 THR A CA 1
ATOM 709 C C . THR A 1 85 ? 7.507 8.514 4.015 1.00 93.44 85 THR A C 1
ATOM 711 O O . THR A 1 85 ? 6.746 7.949 3.228 1.00 93.44 85 THR A O 1
ATOM 714 N N . MET A 1 86 ? 7.160 8.855 5.261 1.00 96.62 86 MET A N 1
ATOM 715 C CA . MET A 1 86 ? 5.802 8.752 5.798 1.00 96.62 86 MET A CA 1
ATOM 716 C C . MET A 1 86 ? 4.835 9.623 4.997 1.00 96.62 86 MET A C 1
ATOM 718 O O . MET A 1 86 ? 3.903 9.089 4.402 1.00 96.62 86 MET A O 1
ATOM 722 N N . GLU A 1 87 ? 5.109 10.924 4.907 1.00 95.62 87 GLU A N 1
ATOM 723 C CA . GLU A 1 87 ? 4.263 11.911 4.223 1.00 95.62 87 GLU A CA 1
ATOM 724 C C . GLU A 1 87 ? 3.995 11.516 2.769 1.00 95.62 87 GLU A C 1
ATOM 726 O O . GLU A 1 87 ? 2.861 11.562 2.287 1.00 95.62 87 GLU A O 1
ATOM 731 N N . ARG A 1 88 ? 5.034 11.057 2.060 1.00 94.31 88 ARG A N 1
ATOM 732 C CA . ARG A 1 88 ? 4.885 10.589 0.681 1.00 94.31 88 ARG A CA 1
ATOM 733 C C . ARG A 1 88 ? 3.959 9.376 0.586 1.0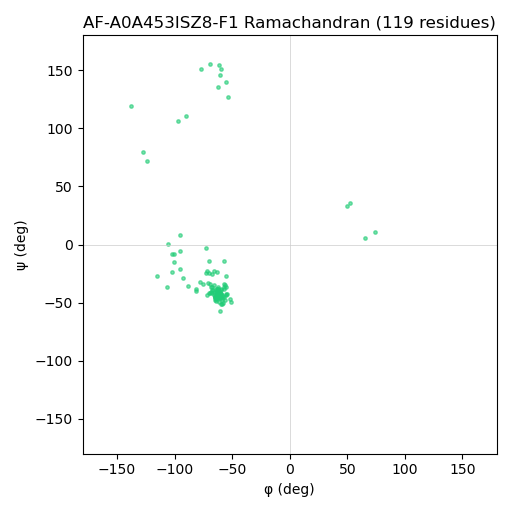0 94.31 88 ARG A C 1
ATOM 735 O O . ARG A 1 88 ? 3.110 9.334 -0.300 1.00 94.31 88 ARG A O 1
ATOM 742 N N . LEU A 1 89 ? 4.118 8.385 1.464 1.00 95.38 89 LEU A N 1
ATOM 743 C CA . LEU A 1 89 ? 3.281 7.183 1.444 1.00 95.38 89 LEU A CA 1
ATOM 744 C C . LEU A 1 89 ? 1.830 7.489 1.847 1.00 95.38 89 LEU A C 1
ATOM 746 O O . LEU A 1 89 ? 0.905 6.922 1.266 1.00 95.38 89 LEU A O 1
ATOM 750 N N . GLU A 1 90 ? 1.633 8.397 2.798 1.00 97.31 90 GLU A N 1
ATOM 751 C CA . GLU A 1 90 ? 0.319 8.870 3.239 1.00 97.31 90 GLU A CA 1
ATOM 752 C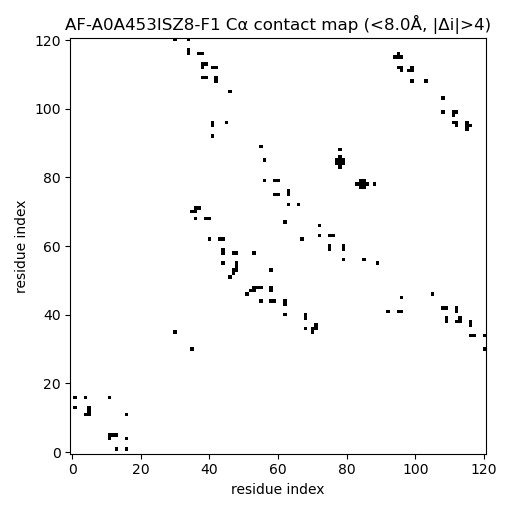 C . GLU A 1 90 ? -0.405 9.641 2.126 1.00 97.31 90 GLU A C 1
ATOM 754 O O . GLU A 1 90 ? -1.567 9.370 1.826 1.00 97.31 90 GLU A O 1
ATOM 759 N N . SER A 1 91 ? 0.302 10.519 1.411 1.00 96.19 91 SER A N 1
ATOM 760 C CA . SER A 1 91 ? -0.231 11.216 0.233 1.00 96.19 91 SER A CA 1
ATOM 761 C C . SER A 1 91 ? -0.665 10.246 -0.877 1.00 96.19 91 SER A C 1
ATOM 763 O O . SER A 1 91 ? -1.742 10.388 -1.473 1.00 96.19 91 SER A O 1
ATOM 765 N N . GLU A 1 92 ? 0.144 9.215 -1.144 1.00 94.94 92 GLU A N 1
ATOM 766 C CA . GLU A 1 92 ? -0.206 8.151 -2.091 1.00 94.94 92 GLU A CA 1
ATOM 767 C C . GLU A 1 92 ? -1.450 7.380 -1.633 1.00 94.94 92 GLU A C 1
ATOM 769 O O . GLU A 1 92 ? -2.366 7.175 -2.435 1.00 94.94 92 GLU A O 1
ATOM 774 N N . TYR A 1 93 ? -1.521 7.030 -0.347 1.00 96.69 93 TYR A N 1
ATOM 775 C CA . TYR A 1 93 ? -2.675 6.371 0.259 1.00 96.69 93 TYR A CA 1
ATOM 776 C C . TYR A 1 93 ? -3.953 7.199 0.106 1.00 96.69 93 TYR A C 1
ATOM 778 O O . TYR A 1 93 ? -4.956 6.680 -0.391 1.00 96.69 93 TYR A O 1
ATOM 786 N N . HIS A 1 94 ? -3.922 8.484 0.462 1.00 96.31 94 HIS A N 1
ATOM 787 C CA . HIS A 1 94 ? -5.077 9.372 0.328 1.00 96.31 94 HIS A CA 1
ATOM 788 C C . HIS A 1 94 ? -5.528 9.493 -1.123 1.00 96.31 94 HIS A C 1
ATOM 790 O O . HIS A 1 94 ? -6.719 9.407 -1.409 1.00 96.31 94 HIS A O 1
ATOM 796 N N . THR A 1 95 ? -4.588 9.598 -2.064 1.00 95.62 95 THR A N 1
ATOM 797 C CA . THR A 1 95 ? -4.946 9.632 -3.487 1.00 95.62 95 THR A CA 1
ATOM 798 C C . THR A 1 95 ? -5.614 8.330 -3.937 1.00 95.62 95 THR A C 1
ATOM 800 O O . THR A 1 95 ? -6.590 8.368 -4.687 1.00 95.62 95 THR A O 1
ATOM 803 N N . CYS A 1 96 ? -5.108 7.176 -3.493 1.00 95.31 96 CYS A N 1
ATOM 804 C CA . CYS A 1 96 ? -5.648 5.872 -3.889 1.00 95.31 96 CYS A CA 1
ATOM 805 C C . CYS A 1 96 ? -7.007 5.566 -3.242 1.00 95.31 96 CYS A C 1
ATOM 807 O O . CYS A 1 96 ? -7.789 4.796 -3.794 1.00 95.31 96 CYS A O 1
ATOM 809 N N . THR A 1 97 ? -7.304 6.180 -2.097 1.00 95.88 97 THR A N 1
ATOM 810 C CA . THR A 1 97 ? -8.537 5.950 -1.328 1.00 95.88 97 THR A CA 1
ATOM 811 C C . THR A 1 97 ? -9.578 7.055 -1.492 1.00 95.88 97 THR A C 1
ATOM 813 O O . THR A 1 97 ? -10.726 6.853 -1.113 1.00 95.88 97 THR A O 1
ATOM 816 N N . ALA A 1 98 ? -9.247 8.178 -2.140 1.00 94.88 98 ALA A N 1
ATOM 817 C CA . ALA A 1 98 ? -10.149 9.319 -2.339 1.00 94.88 98 ALA A CA 1
ATOM 818 C C . ALA A 1 98 ? -11.489 8.967 -3.013 1.00 94.88 98 ALA A C 1
ATOM 820 O O . ALA A 1 98 ? -12.485 9.658 -2.824 1.00 94.88 98 ALA A O 1
ATOM 821 N N . LYS A 1 99 ? -11.518 7.898 -3.818 1.00 93.06 99 LYS A N 1
ATOM 822 C CA . LYS A 1 99 ? -12.720 7.423 -4.522 1.00 93.06 99 LYS A CA 1
ATOM 823 C C . LYS A 1 99 ? -13.463 6.312 -3.784 1.00 93.06 99 LYS A C 1
ATOM 825 O O . LYS A 1 99 ? -14.355 5.718 -4.381 1.00 93.06 99 LYS A O 1
ATOM 830 N N . VAL A 1 100 ? -13.092 5.999 -2.543 1.00 95.44 100 VAL A N 1
ATOM 831 C CA . VAL A 1 100 ? -13.762 4.996 -1.709 1.00 95.44 100 VAL A CA 1
ATOM 832 C C . VAL A 1 100 ? -14.741 5.718 -0.778 1.00 95.44 100 VAL A C 1
ATOM 834 O O . VAL A 1 100 ? -14.298 6.369 0.169 1.00 95.44 100 VAL A O 1
ATOM 837 N N . PRO A 1 101 ? -16.063 5.636 -1.022 1.00 91.62 101 PRO A N 1
ATOM 838 C CA . PRO A 1 101 ? -17.044 6.249 -0.135 1.00 91.62 101 PRO A CA 1
ATOM 839 C C . PRO A 1 101 ? -16.974 5.690 1.297 1.00 91.62 101 PRO A C 1
ATOM 841 O O . PRO A 1 101 ? -16.655 4.508 1.482 1.00 91.62 101 PRO A O 1
ATOM 844 N N . PRO A 1 102 ? -17.343 6.482 2.317 1.00 88.12 102 PRO A N 1
ATOM 845 C CA . PRO A 1 102 ? -17.566 5.963 3.663 1.00 88.12 102 PRO A CA 1
ATOM 846 C C . PRO A 1 102 ? -18.599 4.826 3.656 1.00 88.12 102 PRO A C 1
ATOM 848 O O . PRO A 1 102 ? -19.589 4.890 2.931 1.00 88.12 102 PRO A O 1
ATOM 851 N N . GLY A 1 103 ? -18.366 3.776 4.447 1.00 88.38 103 GLY A N 1
ATOM 852 C CA . GLY A 1 103 ? -19.267 2.617 4.522 1.00 88.38 103 GLY A CA 1
ATOM 853 C C . GLY A 1 103 ? -19.221 1.679 3.308 1.00 88.38 103 GLY A C 1
ATOM 854 O O . GLY A 1 103 ? -20.069 0.799 3.190 1.00 88.38 103 GLY A O 1
ATOM 855 N N . THR A 1 104 ? -18.250 1.845 2.404 1.00 93.19 104 THR A N 1
ATOM 856 C CA . THR A 1 104 ? -18.052 0.912 1.284 1.00 93.19 104 THR A CA 1
ATOM 857 C C . THR A 1 104 ? -17.707 -0.484 1.799 1.00 93.19 104 THR A C 1
ATOM 859 O O . THR A 1 104 ? -16.858 -0.642 2.671 1.00 93.19 104 THR A O 1
ATOM 862 N N . GLU A 1 105 ? -18.337 -1.507 1.225 1.00 95.12 105 GLU A N 1
ATOM 863 C CA . GLU A 1 105 ? -18.008 -2.905 1.499 1.00 95.12 105 GLU A CA 1
ATOM 864 C C . GLU A 1 105 ? -16.555 -3.232 1.120 1.00 95.12 105 GLU A C 1
ATOM 866 O O . GLU A 1 105 ? -16.026 -2.725 0.127 1.00 95.12 105 GLU A O 1
ATOM 871 N N . LYS A 1 106 ? -15.912 -4.120 1.886 1.00 94.81 106 LYS A N 1
ATOM 872 C CA . LYS A 1 106 ? -14.496 -4.482 1.723 1.00 94.81 106 LYS A CA 1
ATOM 873 C C . LYS A 1 106 ? -14.121 -4.881 0.301 1.00 94.81 106 LYS A C 1
ATOM 875 O O . LYS A 1 106 ? -13.125 -4.376 -0.212 1.00 94.81 106 LYS A O 1
ATOM 880 N N . ASP A 1 107 ? -14.906 -5.739 -0.342 1.00 96.12 107 ASP A N 1
ATOM 881 C CA . ASP A 1 107 ? -14.576 -6.234 -1.682 1.00 96.12 107 ASP A CA 1
ATOM 882 C C . ASP A 1 107 ? -14.607 -5.110 -2.723 1.00 96.12 107 ASP A C 1
ATOM 884 O O . ASP A 1 107 ? -13.686 -4.971 -3.533 1.00 96.12 107 ASP A O 1
ATOM 888 N N . LYS A 1 108 ? -15.595 -4.217 -2.622 1.00 95.81 108 LYS A N 1
ATOM 889 C CA . LYS A 1 108 ? -15.699 -3.035 -3.482 1.00 95.81 108 LYS A CA 1
ATOM 890 C C . LYS A 1 108 ? -14.595 -2.014 -3.198 1.00 95.81 108 LYS A C 1
ATOM 892 O O . LYS A 1 108 ? -14.029 -1.443 -4.129 1.00 95.81 108 LYS A O 1
ATOM 897 N N . ALA A 1 109 ? -14.254 -1.788 -1.930 1.00 96.25 109 ALA A N 1
ATOM 898 C CA . ALA A 1 109 ? -13.153 -0.905 -1.553 1.00 96.25 109 ALA A CA 1
ATOM 899 C C . ALA A 1 109 ? -11.815 -1.428 -2.095 1.00 96.25 109 ALA A C 1
ATOM 901 O O . ALA A 1 109 ? -11.035 -0.663 -2.664 1.00 96.25 109 ALA A O 1
ATOM 902 N N . LYS A 1 110 ? -11.581 -2.740 -1.992 1.00 96.75 110 LYS A N 1
ATOM 903 C CA . LYS A 1 110 ? -10.398 -3.408 -2.540 1.00 96.75 110 LYS A CA 1
ATOM 904 C C . LYS A 1 110 ? -10.281 -3.205 -4.049 1.00 96.75 110 LYS A C 1
ATOM 906 O O . LYS A 1 110 ? -9.205 -2.847 -4.524 1.00 96.75 110 LYS A O 1
ATOM 911 N N . GLU A 1 111 ? -11.374 -3.373 -4.795 1.00 96.62 111 GLU A N 1
ATOM 912 C CA . GLU A 1 111 ? -11.396 -3.136 -6.244 1.00 96.62 111 GLU A CA 1
ATOM 913 C C . GLU A 1 111 ? -11.081 -1.671 -6.596 1.00 96.62 111 GLU A C 1
ATOM 915 O O . GLU A 1 111 ? -10.247 -1.398 -7.465 1.00 96.62 111 GLU A O 1
ATOM 920 N N . LEU A 1 112 ? -11.705 -0.717 -5.897 1.00 97.19 112 LEU A N 1
ATOM 921 C CA . LEU A 1 112 ? -11.496 0.716 -6.125 1.00 97.19 112 LEU A CA 1
ATOM 922 C C . LEU A 1 112 ? -10.047 1.136 -5.854 1.00 97.19 112 LEU A C 1
ATOM 924 O O . LEU A 1 112 ? -9.462 1.863 -6.662 1.00 97.19 112 LEU A O 1
ATOM 928 N N . ILE A 1 113 ? -9.458 0.646 -4.762 1.00 96.75 113 ILE A N 1
ATOM 929 C CA . ILE A 1 113 ? -8.059 0.910 -4.404 1.00 96.75 113 ILE A CA 1
ATOM 930 C C . ILE A 1 113 ? -7.119 0.288 -5.442 1.00 96.75 113 ILE A C 1
ATOM 932 O O . ILE A 1 113 ? -6.220 0.974 -5.932 1.00 96.75 113 ILE A O 1
ATOM 936 N N . ALA A 1 114 ? -7.346 -0.966 -5.843 1.00 95.50 114 ALA A N 1
ATOM 937 C CA . ALA A 1 114 ? -6.537 -1.629 -6.867 1.00 95.50 114 ALA A CA 1
ATOM 938 C C . ALA A 1 114 ? -6.576 -0.878 -8.205 1.00 95.50 114 ALA A C 1
ATOM 940 O O . ALA A 1 114 ? -5.539 -0.646 -8.834 1.00 95.50 114 ALA A O 1
ATOM 941 N N . LYS A 1 115 ? -7.760 -0.413 -8.618 1.00 95.25 115 LYS A N 1
ATOM 942 C CA . LYS A 1 115 ? -7.925 0.417 -9.816 1.00 95.25 115 LYS A CA 1
ATOM 943 C C . LYS A 1 115 ? -7.192 1.755 -9.694 1.00 95.25 115 LYS A C 1
ATOM 945 O O . LYS A 1 115 ? -6.573 2.197 -10.659 1.00 95.25 115 LYS A O 1
ATOM 950 N N . ALA A 1 116 ? -7.243 2.401 -8.530 1.00 95.19 116 ALA A N 1
ATOM 951 C CA . ALA A 1 116 ? -6.566 3.674 -8.303 1.00 95.19 116 ALA A CA 1
ATOM 952 C C . ALA A 1 116 ? -5.035 3.540 -8.331 1.00 95.19 116 ALA A C 1
ATOM 954 O O . ALA A 1 116 ? -4.369 4.385 -8.928 1.00 95.19 116 ALA A O 1
ATOM 955 N N . VAL A 1 117 ? -4.486 2.460 -7.764 1.00 92.69 117 VAL A N 1
ATOM 956 C CA . VAL A 1 117 ? -3.052 2.142 -7.852 1.00 92.69 117 VAL A CA 1
ATOM 957 C C . VAL A 1 117 ? -2.650 1.851 -9.297 1.00 92.69 117 VAL A C 1
ATOM 959 O O . VAL A 1 117 ? -1.655 2.392 -9.769 1.00 92.69 117 VAL A O 1
ATOM 962 N N . LYS A 1 118 ? -3.440 1.058 -10.031 1.00 89.50 118 LYS A N 1
ATOM 963 C CA . LYS A 1 118 ? -3.148 0.717 -11.431 1.00 89.50 118 LYS A CA 1
ATOM 964 C C . LYS A 1 118 ? -3.139 1.936 -12.357 1.00 89.50 118 LYS A C 1
ATOM 966 O O . LYS A 1 118 ? -2.314 1.999 -13.253 1.00 89.50 118 LYS A O 1
ATOM 971 N N . ASN A 1 119 ? -4.019 2.910 -12.137 1.00 87.88 119 ASN A N 1
ATOM 972 C CA . ASN A 1 119 ? -4.082 4.128 -12.955 1.00 87.88 119 ASN A CA 1
ATOM 973 C C . ASN A 1 119 ? -2.914 5.105 -12.716 1.00 87.88 119 ASN A C 1
ATOM 975 O O . ASN A 1 119 ? -2.871 6.158 -13.346 1.00 87.88 119 ASN A O 1
ATOM 979 N N . ARG A 1 120 ? -2.016 4.803 -11.771 1.00 77.00 120 ARG A N 1
ATOM 980 C CA . ARG A 1 120 ? -0.781 5.561 -11.519 1.00 77.00 120 ARG A CA 1
ATOM 981 C C . ARG A 1 120 ? 0.436 4.963 -12.236 1.00 77.00 120 ARG A C 1
ATOM 983 O O . ARG A 1 120 ? 1.513 5.552 -12.151 1.00 77.00 120 ARG A O 1
ATOM 990 N N . VAL A 1 121 ? 0.260 3.804 -12.876 1.00 62.25 121 VAL A N 1
ATOM 991 C CA . VAL A 1 121 ? 1.260 3.118 -13.703 1.00 62.25 121 VAL A CA 1
ATOM 992 C C . VAL A 1 121 ? 1.215 3.660 -15.122 1.00 62.25 121 VAL A C 1
ATOM 994 O O . VAL A 1 121 ? 0.089 3.767 -15.658 1.00 62.25 121 VAL A O 1
#

pLDDT: mean 89.59, std 11.54, range [52.06, 97.88]

Foldseek 3Di:
DQVVCVPPPVPQDPVNVVVVVVVVVVVVVVCLLPQVCLLVLLLQLVCCCQVVVDDSLVSLVVSLVVCPPVSCNVLSVVLNVDVVSVVVSVVLSCQLQVPPDRPDDSVVSSVSSSVSSVVVD

Radius of gyration: 19.31 Å; Cα contacts (8 Å, |Δi|>4): 84; chains: 1; bounding box: 39×26×57 Å

Secondary structure (DSSP, 8-state):
-HHHHHHH-TT--HHHHHHHHHHHHHHHHHHHHHTTTHHHHHHHHHHHHHHH---HHHHHHHHHHHT--HHHHHHHHHHHH-HHHHHHHHHHHHHHHTT--TT--HHHHHHHHHHHHHTT-

Sequence (121 aa):
AIKLASTTFQKITASLAYYGYFECKQSMAYDRTWYKDLDGVHFEIWCRVTEKQMSFRDALAEVCKLNRFPLRQRRLEGALKRDYTMERLESEYHTCTAKVPPGTEKDKAKELIAKAVKNRV

Mean predicted aligned error: 6.61 Å

Solvent-accessible surface area (backbone atoms only — not comparable to full-atom values): 6876 Å² total; per-residue (Å²): 116,75,76,60,48,60,75,78,34,88,83,56,48,73,64,57,55,48,50,54,50,50,52,52,53,51,50,55,49,48,45,56,71,72,48,61,68,42,35,58,52,45,43,58,30,45,52,32,32,72,75,65,69,38,52,71,69,58,22,45,52,53,52,52,72,65,55,85,47,71,92,46,42,70,58,49,55,44,19,79,74,32,67,73,47,31,55,52,52,50,52,51,42,49,65,31,44,70,84,53,61,89,89,57,55,69,70,61,41,44,52,50,26,39,52,42,48,54,73,75,106

Nearest PDB structures (foldseek):
  4q9v-assembly1_A  TM=2.644E-01  e=6.870E+00  Homo sapiens

Organism: Aegilops tauschii subsp. strangulata (NCBI:txid200361)